Protein AF-A0A5C2HIZ4-F1 (afdb_monomer)

Sequence (118 aa):
MNDKDILQKVLENTEVIKKNTSKLEEKNKKLQEQLDEVEEKNEMRKEQLREAQKNFKKIGCNVKEEVADKFEELAHKLNYANTSAMCRAYLLLLLENEEYQKTFVEFATVLKSESGEA

Mean predicted aligned error: 14.6 Å

Radius of gyration: 31.22 Å; Cα contacts (8 Å, |Δi|>4): 23; chains: 1; bounding box: 61×41×84 Å

Solvent-accessible surface area (backbone atoms only — not comparable to full-atom values): 6750 Å² total; per-residue (Å²): 136,56,74,67,59,54,53,51,51,52,51,55,51,51,52,54,49,54,57,50,51,55,53,48,53,54,50,53,51,54,51,49,56,53,49,52,53,50,51,53,53,47,53,50,50,53,50,52,50,49,55,56,56,71,68,56,76,86,79,84,81,89,72,58,67,78,56,52,54,54,41,45,56,48,14,55,76,72,71,34,97,38,45,71,58,39,51,51,55,51,52,50,53,46,70,70,31,67,70,52,45,52,54,48,52,53,49,53,52,50,53,33,59,73,69,69,69,117

Secondary structure (DSSP, 8-state):
--HHHHHHHHHHHHHHHHHHHHHHHHHHHHHHHHHHHHHHHHHHHHHHHHHHHHHPPPPP----HHHHHHHHHHHHHTT-SSHHHHHHHHHHHHHH-HHHHHHHHHHHHHHHHHTT--

pLDDT: mean 82.16, std 9.96, range [48.12, 96.44]

Structure (mmCIF, N/CA/C/O backbone):
data_AF-A0A5C2HIZ4-F1
#
_entry.id   AF-A0A5C2HIZ4-F1
#
loop_
_atom_site.group_PDB
_atom_site.id
_atom_site.type_symbol
_atom_site.label_atom_id
_atom_site.label_alt_id
_atom_site.label_comp_id
_atom_site.label_asym_id
_atom_site.label_entity_id
_atom_site.label_seq_id
_atom_site.pdbx_PDB_ins_code
_atom_site.Cartn_x
_atom_site.Cartn_y
_atom_site.Cartn_z
_atom_site.occupancy
_atom_site.B_iso_or_equiv
_atom_site.auth_seq_id
_atom_site.auth_comp_id
_atom_site.auth_asym_id
_atom_site.auth_atom_id
_atom_site.pdbx_PDB_model_num
ATOM 1 N N . MET A 1 1 ? -44.044 9.382 48.806 1.00 61.03 1 MET A N 1
ATOM 2 C CA . MET A 1 1 ? -42.985 8.393 48.515 1.00 61.03 1 MET A CA 1
ATOM 3 C C . MET A 1 1 ? -42.179 8.263 49.790 1.00 61.03 1 MET A C 1
ATOM 5 O O . MET A 1 1 ? -41.784 9.299 50.305 1.00 61.03 1 MET A O 1
ATOM 9 N N . ASN A 1 2 ? -42.092 7.070 50.373 1.00 79.62 2 ASN A N 1
ATOM 10 C CA . ASN A 1 2 ? -41.505 6.887 51.702 1.00 79.62 2 ASN A CA 1
ATOM 11 C C . ASN A 1 2 ? -39.973 6.771 51.580 1.00 79.62 2 ASN A C 1
ATOM 13 O O . ASN A 1 2 ? -39.498 6.222 50.588 1.00 79.62 2 ASN A O 1
ATOM 17 N N . ASP A 1 3 ? -39.193 7.234 52.560 1.00 77.81 3 ASP A N 1
ATOM 18 C CA . ASP A 1 3 ? -37.715 7.221 52.488 1.00 77.81 3 ASP A CA 1
ATOM 19 C C . ASP A 1 3 ? -37.143 5.809 52.271 1.00 77.81 3 ASP A C 1
ATOM 21 O O . ASP A 1 3 ? -36.127 5.619 51.599 1.00 77.81 3 ASP A O 1
ATOM 25 N N . LYS A 1 4 ? -37.857 4.789 52.763 1.00 78.50 4 LYS A N 1
ATOM 26 C CA . LYS A 1 4 ? -37.562 3.374 52.498 1.00 78.50 4 LYS A CA 1
ATOM 27 C C . LYS A 1 4 ? -37.661 2.992 51.015 1.00 78.50 4 LYS A C 1
ATOM 29 O O . LYS A 1 4 ? -36.813 2.242 50.545 1.00 78.50 4 LYS A O 1
ATOM 34 N N . ASP A 1 5 ? -38.631 3.526 50.272 1.00 81.94 5 ASP A N 1
ATOM 35 C CA . ASP A 1 5 ? -38.791 3.239 48.835 1.00 81.94 5 ASP A CA 1
ATOM 36 C C . ASP A 1 5 ? -37.664 3.874 48.010 1.00 81.94 5 ASP A C 1
ATOM 38 O O . ASP A 1 5 ? -37.248 3.340 46.981 1.00 81.94 5 ASP A O 1
ATOM 42 N N . ILE A 1 6 ? -37.160 5.026 48.462 1.00 84.44 6 ILE A N 1
ATOM 43 C CA . ILE A 1 6 ? -36.040 5.727 47.828 1.00 84.44 6 ILE A CA 1
ATOM 44 C C . ILE A 1 6 ? -34.746 4.941 48.057 1.00 84.44 6 ILE A C 1
ATOM 46 O O . ILE A 1 6 ? -34.015 4.677 47.103 1.00 84.44 6 ILE A O 1
ATOM 50 N N . LEU A 1 7 ? -34.493 4.501 49.294 1.00 83.12 7 LEU A N 1
ATOM 51 C CA . LEU A 1 7 ? -33.330 3.677 49.639 1.00 83.12 7 LEU A CA 1
ATOM 52 C C . LEU A 1 7 ? -33.310 2.343 48.879 1.00 83.12 7 LEU A C 1
ATOM 54 O O . LEU A 1 7 ? -32.260 1.950 48.371 1.00 83.12 7 LEU A O 1
ATOM 58 N N . GLN A 1 8 ? -34.465 1.688 48.732 1.00 84.00 8 GLN A N 1
ATOM 59 C CA . GLN A 1 8 ? -34.603 0.453 47.955 1.00 84.00 8 GLN A CA 1
ATOM 60 C C . GLN A 1 8 ? -34.210 0.666 46.481 1.00 84.00 8 GLN A C 1
ATOM 62 O O . GLN A 1 8 ? -33.382 -0.069 45.947 1.00 84.00 8 GLN A O 1
ATOM 67 N N . LYS A 1 9 ? -34.721 1.729 45.841 1.00 86.81 9 LYS A N 1
ATOM 68 C CA . LYS A 1 9 ? -34.375 2.070 44.449 1.00 86.81 9 LYS A CA 1
ATOM 69 C C . LYS A 1 9 ? -32.902 2.421 44.266 1.00 86.81 9 LYS A C 1
ATOM 71 O O . LYS A 1 9 ? -32.321 2.099 43.234 1.00 86.81 9 LYS A O 1
ATOM 76 N N . VAL A 1 10 ? -32.286 3.094 45.238 1.00 85.81 10 VAL A N 1
ATOM 77 C CA . VAL A 1 10 ? -30.851 3.417 45.190 1.00 85.81 10 VAL A CA 1
ATOM 78 C C . VAL A 1 10 ? -30.008 2.144 45.259 1.00 85.81 10 VAL A C 1
ATOM 80 O O . VAL A 1 10 ? -29.039 2.024 44.508 1.00 85.81 10 VAL A O 1
ATOM 83 N N . LEU A 1 11 ? -30.386 1.176 46.098 1.00 86.56 11 LEU A N 1
ATOM 84 C CA . LEU A 1 11 ? -29.712 -0.122 46.178 1.00 86.56 11 LEU A CA 1
ATOM 85 C C . LEU A 1 11 ? -29.849 -0.909 44.869 1.00 86.56 11 LEU A C 1
ATOM 87 O O . LEU A 1 11 ? -28.834 -1.322 44.309 1.00 86.56 11 LEU A O 1
ATOM 91 N N . GLU A 1 12 ? -31.066 -1.020 44.331 1.00 88.19 12 GLU A N 1
ATOM 92 C CA . GLU A 1 12 ? -31.327 -1.688 43.047 1.00 88.19 12 GLU A CA 1
ATOM 93 C C . GLU A 1 12 ? -30.542 -1.038 41.897 1.00 88.19 12 GLU A C 1
ATOM 95 O O . GLU A 1 12 ? -29.865 -1.722 41.127 1.00 88.19 12 GLU A O 1
ATOM 100 N N . ASN A 1 13 ? -30.537 0.297 41.817 1.00 90.12 13 ASN A N 1
ATOM 101 C CA . ASN A 1 13 ? -29.759 1.024 40.815 1.00 90.12 13 ASN A CA 1
ATOM 102 C C . ASN A 1 13 ? -28.251 0.796 40.983 1.00 90.12 13 ASN A C 1
ATOM 104 O O . ASN A 1 13 ? -27.539 0.645 39.992 1.00 90.12 13 ASN A O 1
ATOM 108 N N . THR A 1 14 ? -27.751 0.734 42.219 1.00 88.50 14 THR A N 1
ATOM 109 C CA . THR A 1 14 ? -26.327 0.490 42.495 1.00 88.50 14 THR A CA 1
ATOM 110 C C . THR A 1 14 ? -25.898 -0.902 42.030 1.00 88.50 14 THR A C 1
ATOM 112 O O . THR A 1 14 ? -24.823 -1.052 41.445 1.00 88.50 14 THR A O 1
ATOM 115 N N . GLU A 1 15 ? -26.731 -1.923 42.234 1.00 88.94 15 GLU A N 1
ATOM 116 C CA . GLU A 1 15 ? -26.462 -3.277 41.737 1.00 88.94 15 GLU A CA 1
ATOM 117 C C . GLU A 1 15 ? -26.472 -3.349 40.205 1.00 88.94 15 GLU A C 1
ATOM 119 O O . GLU A 1 15 ? -25.587 -3.968 39.605 1.00 88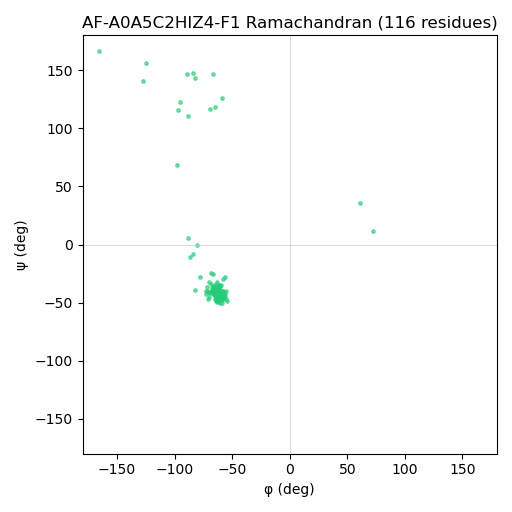.94 15 GLU A O 1
ATOM 124 N N . VAL A 1 16 ? -27.418 -2.663 39.555 1.00 90.62 16 VAL A N 1
ATOM 125 C CA . VAL A 1 16 ? -27.480 -2.574 38.088 1.00 90.62 16 VAL A CA 1
ATOM 126 C C . VAL A 1 16 ? -26.246 -1.867 37.526 1.00 90.62 16 VAL A C 1
ATOM 128 O O . VAL A 1 16 ? -25.656 -2.350 36.556 1.00 90.62 16 VAL A O 1
ATOM 131 N N . ILE A 1 17 ? -25.813 -0.764 38.148 1.00 89.62 17 ILE A N 1
ATOM 132 C CA . ILE A 1 17 ? -24.601 -0.037 37.752 1.00 89.62 17 ILE A CA 1
ATOM 133 C C . ILE A 1 17 ? -23.381 -0.950 37.870 1.00 89.62 17 ILE A C 1
ATOM 135 O O . ILE A 1 17 ? -22.665 -1.105 36.886 1.00 89.62 17 ILE A O 1
ATOM 139 N N . LYS A 1 18 ? -23.186 -1.635 39.006 1.00 89.12 18 LYS A N 1
ATOM 140 C CA . LYS A 1 18 ? -22.069 -2.581 39.186 1.00 89.12 18 LYS A CA 1
ATOM 141 C C . LYS A 1 18 ? -22.045 -3.653 38.096 1.00 89.12 18 LYS A C 1
ATOM 143 O O . LYS A 1 18 ? -21.004 -3.886 37.487 1.00 89.12 18 LYS A O 1
ATOM 148 N N . LYS A 1 19 ? -23.197 -4.261 37.797 1.00 90.88 19 LYS A N 1
ATOM 149 C CA . LYS A 1 19 ? -23.311 -5.298 36.760 1.00 90.88 19 LYS A CA 1
ATOM 150 C C . LYS A 1 19 ? -22.983 -4.765 35.362 1.00 90.88 19 LYS A C 1
ATOM 152 O O . LYS A 1 19 ? -22.385 -5.481 34.559 1.00 90.88 19 LYS A O 1
ATOM 157 N N . ASN A 1 20 ? -23.376 -3.531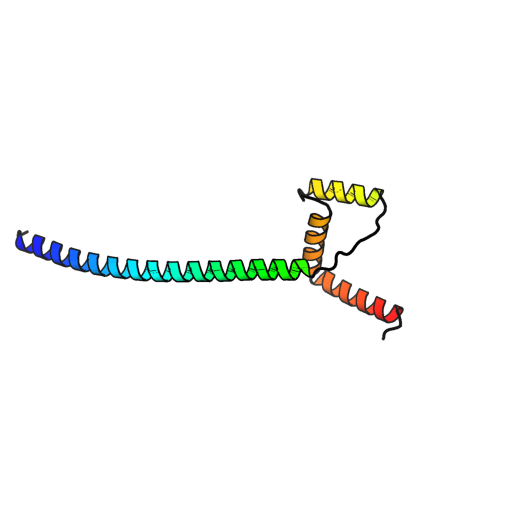 35.057 1.00 89.62 20 ASN A N 1
ATOM 158 C CA . ASN A 1 20 ? -23.072 -2.895 33.777 1.00 89.62 20 ASN A CA 1
ATOM 159 C C . ASN A 1 20 ? -21.594 -2.505 33.668 1.00 89.62 20 ASN A C 1
ATOM 161 O O . ASN A 1 20 ? -21.000 -2.729 32.615 1.00 89.62 20 ASN A O 1
ATOM 165 N N . THR A 1 21 ? -20.988 -2.004 34.747 1.00 88.69 21 THR A N 1
ATOM 166 C CA . THR A 1 21 ? -19.558 -1.679 34.795 1.00 88.69 21 THR A CA 1
ATOM 167 C C . THR A 1 21 ? -18.704 -2.918 34.543 1.00 88.69 21 THR A C 1
ATOM 169 O O . THR A 1 21 ? -17.865 -2.890 33.649 1.00 88.69 21 THR A O 1
ATOM 172 N N . SER A 1 22 ? -18.986 -4.047 35.205 1.00 88.94 22 SER A N 1
ATOM 173 C CA . SER A 1 22 ? -18.235 -5.291 34.970 1.00 88.94 22 SER A CA 1
ATOM 174 C C . SER A 1 22 ? -18.348 -5.795 33.525 1.00 88.94 22 SER A C 1
ATOM 176 O O . SER A 1 22 ? -17.375 -6.272 32.949 1.00 88.94 22 SER A O 1
ATOM 178 N N . LYS A 1 23 ? -19.520 -5.647 32.890 1.00 91.38 23 LYS A N 1
ATOM 179 C CA . LYS A 1 23 ? -19.693 -5.991 31.466 1.00 91.38 23 LYS A CA 1
ATOM 180 C C . LYS A 1 23 ? -18.903 -5.071 30.535 1.00 91.38 23 LYS A C 1
ATOM 182 O O . LYS A 1 23 ? -18.460 -5.519 29.479 1.00 91.38 23 LYS A O 1
ATOM 187 N N . LEU A 1 24 ? -18.782 -3.788 30.875 1.00 89.12 24 LEU A N 1
ATOM 188 C CA . LEU A 1 24 ? -17.994 -2.828 30.102 1.00 89.12 24 LEU A CA 1
ATOM 189 C C . LEU A 1 24 ? -16.497 -3.109 30.233 1.00 89.12 24 LEU A C 1
ATOM 191 O O . LEU A 1 24 ? -15.803 -3.096 29.223 1.00 89.12 24 LEU A O 1
ATOM 195 N N . GLU A 1 25 ? -16.018 -3.444 31.431 1.00 88.19 25 GLU A N 1
ATOM 196 C CA . GLU A 1 25 ? -14.629 -3.860 31.659 1.00 88.19 25 GLU A CA 1
ATOM 197 C C . GLU A 1 25 ? -14.271 -5.106 30.839 1.00 88.19 25 GLU A C 1
ATOM 199 O O . GLU A 1 25 ? -13.244 -5.126 30.160 1.00 88.19 25 GLU A O 1
ATOM 204 N N . GLU A 1 26 ? -15.147 -6.115 30.813 1.00 90.38 26 GLU A N 1
ATOM 205 C CA . GLU A 1 26 ? -14.921 -7.328 30.019 1.00 90.38 26 GLU A CA 1
ATOM 206 C C . GLU A 1 26 ? -14.902 -7.040 28.507 1.00 90.38 26 GLU A C 1
ATOM 208 O O . GLU A 1 26 ? -14.073 -7.583 27.774 1.00 90.38 26 GLU A O 1
ATOM 213 N N . LYS A 1 27 ? -15.788 -6.159 28.021 1.00 90.12 27 LYS A N 1
ATOM 214 C CA . LYS A 1 27 ? -15.788 -5.725 26.614 1.00 90.12 27 LYS A CA 1
ATOM 215 C C . LYS A 1 27 ? -14.536 -4.931 26.255 1.00 90.12 27 LYS A C 1
ATOM 217 O O . LYS A 1 27 ? -13.971 -5.174 25.194 1.00 90.12 27 LYS A O 1
ATOM 222 N N . ASN A 1 28 ? -14.103 -4.020 27.125 1.00 87.94 28 ASN A N 1
ATOM 223 C CA . ASN A 1 28 ? -12.889 -3.238 26.912 1.00 87.94 28 ASN A CA 1
ATOM 224 C C . ASN A 1 28 ? -11.661 -4.142 26.846 1.00 87.94 28 ASN A C 1
ATOM 226 O O . ASN A 1 28 ? -10.828 -3.961 25.965 1.00 87.94 28 ASN A O 1
ATOM 230 N N . LYS A 1 29 ? -11.587 -5.163 27.708 1.00 91.94 29 LYS A N 1
ATOM 231 C CA . LYS A 1 29 ? -10.504 -6.146 27.660 1.00 91.94 29 LYS A CA 1
ATOM 232 C C . LYS A 1 29 ? -10.472 -6.904 26.326 1.00 91.94 29 LYS A C 1
ATOM 234 O O . LYS A 1 29 ? -9.422 -6.973 25.701 1.00 91.94 29 LYS A O 1
ATOM 239 N N . LYS A 1 30 ? -11.622 -7.394 25.847 1.00 89.88 30 LYS A N 1
ATOM 240 C CA . LYS A 1 30 ? -11.716 -8.086 24.543 1.00 89.88 30 LYS A CA 1
ATOM 241 C C . LYS A 1 30 ? -11.359 -7.182 23.362 1.00 89.88 30 LYS A C 1
ATOM 243 O O . LYS A 1 30 ? -10.747 -7.641 22.406 1.00 89.88 30 LYS A O 1
ATOM 248 N N . LEU A 1 31 ? -11.755 -5.910 23.410 1.00 88.12 31 LEU A N 1
ATOM 249 C CA . LEU A 1 31 ? -11.400 -4.929 22.382 1.00 88.12 31 LEU A CA 1
ATOM 250 C C . LEU A 1 31 ? -9.896 -4.654 22.356 1.00 88.12 31 LEU A C 1
ATOM 252 O O . LEU A 1 31 ? -9.333 -4.542 21.272 1.00 88.12 31 LEU A O 1
ATOM 256 N N . GLN A 1 32 ? -9.254 -4.583 23.525 1.00 89.62 32 GLN A N 1
ATOM 257 C CA . GLN A 1 32 ? -7.807 -4.418 23.606 1.00 89.62 32 GLN A CA 1
ATOM 258 C C . GLN A 1 32 ? -7.078 -5.623 23.000 1.00 89.62 32 GLN A C 1
ATOM 260 O O . GLN A 1 32 ? -6.238 -5.438 22.133 1.00 89.62 32 GLN A O 1
ATOM 265 N N . GLU A 1 33 ? -7.479 -6.846 23.356 1.00 92.12 33 GLU A N 1
ATOM 266 C CA . GLU A 1 33 ? -6.901 -8.075 22.786 1.00 92.12 33 GLU A CA 1
ATOM 267 C C . GLU A 1 33 ? -7.051 -8.124 21.250 1.00 92.12 33 GLU A C 1
ATOM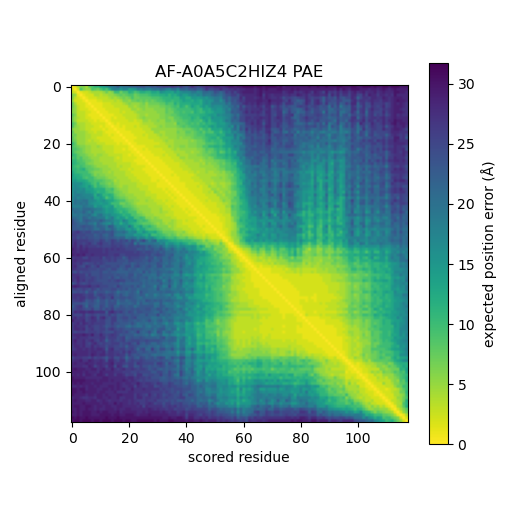 269 O O . GLU A 1 33 ? -6.123 -8.498 20.538 1.00 92.12 33 GLU A O 1
ATOM 274 N N . GLN A 1 34 ? -8.197 -7.686 20.713 1.00 88.12 34 GLN A N 1
ATOM 275 C CA . GLN A 1 34 ? -8.409 -7.596 19.263 1.00 88.12 34 GLN A CA 1
ATOM 276 C C . GLN A 1 34 ? -7.541 -6.529 18.588 1.00 88.12 34 GLN A C 1
ATOM 278 O O . GLN A 1 34 ? -7.106 -6.731 17.454 1.00 88.12 34 GLN A O 1
ATOM 283 N N . LEU A 1 35 ? -7.321 -5.389 19.247 1.00 86.62 35 LEU A N 1
ATOM 284 C CA . LEU A 1 35 ? -6.438 -4.340 18.740 1.00 86.62 35 LEU A CA 1
ATOM 285 C C . LEU A 1 35 ? -4.994 -4.834 18.684 1.00 86.62 35 LEU A C 1
ATOM 287 O O . LEU A 1 35 ? -4.363 -4.695 17.637 1.00 86.62 35 LEU A O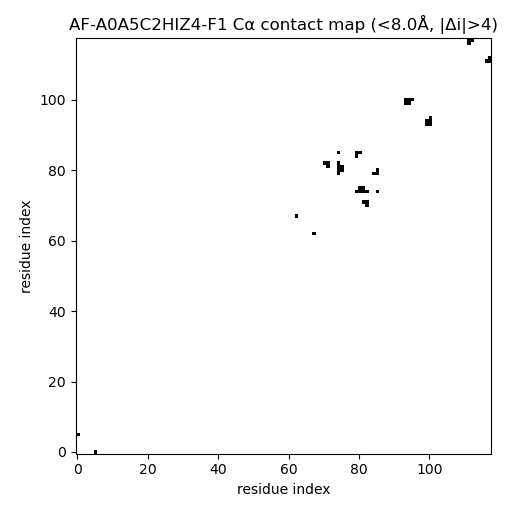 1
ATOM 291 N N . ASP A 1 36 ? -4.530 -5.473 19.756 1.00 90.81 36 ASP A N 1
ATOM 292 C CA . ASP A 1 36 ? -3.180 -6.025 19.852 1.00 90.81 36 ASP A CA 1
ATOM 293 C C . ASP A 1 36 ? -2.953 -7.082 18.747 1.00 90.81 36 ASP A C 1
ATOM 295 O O . ASP A 1 36 ? -1.968 -7.020 18.011 1.00 90.81 36 ASP A O 1
ATOM 299 N N . GLU A 1 37 ? -3.918 -7.985 18.516 1.00 88.94 37 GLU A N 1
ATOM 300 C CA . GLU A 1 37 ? -3.848 -8.958 17.413 1.00 88.94 37 GLU A CA 1
ATOM 301 C C . GLU A 1 37 ? -3.789 -8.308 16.020 1.00 88.94 37 GLU A C 1
ATOM 303 O O . GLU A 1 37 ? -3.127 -8.814 15.106 1.00 88.94 37 GLU A O 1
ATOM 308 N N . VAL A 1 38 ? -4.551 -7.234 15.802 1.00 84.12 38 VAL A N 1
ATOM 309 C CA . VAL A 1 38 ? -4.556 -6.518 14.519 1.00 84.12 38 VAL A CA 1
ATOM 310 C C . VAL A 1 38 ? -3.224 -5.811 14.306 1.00 84.12 38 VAL A C 1
ATOM 312 O O . VAL A 1 38 ? -2.710 -5.826 13.185 1.00 84.12 38 VAL A O 1
ATOM 315 N N . GLU A 1 39 ? -2.655 -5.226 15.357 1.00 86.19 39 GLU A N 1
ATOM 316 C CA . GLU A 1 39 ? -1.355 -4.565 15.315 1.00 86.19 39 GLU A CA 1
ATOM 317 C C . GLU A 1 39 ? -0.234 -5.564 14.999 1.00 86.19 39 GLU A C 1
ATOM 319 O O . GLU A 1 39 ? 0.517 -5.345 14.046 1.00 86.19 39 GLU A O 1
ATOM 324 N N . GLU A 1 40 ? -0.204 -6.721 15.669 1.00 86.81 40 GLU A N 1
ATOM 325 C CA . GLU A 1 40 ? 0.747 -7.802 15.370 1.00 86.81 40 GLU A CA 1
ATOM 326 C C . GLU A 1 40 ? 0.625 -8.299 13.922 1.00 86.81 40 GLU A C 1
ATOM 328 O O . GLU A 1 40 ? 1.623 -8.408 13.199 1.00 86.81 40 GLU A O 1
ATOM 333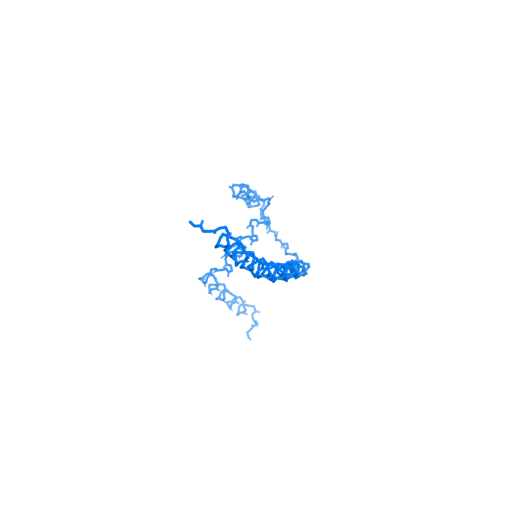 N N . LYS A 1 41 ? -0.604 -8.545 13.442 1.00 81.56 41 LYS A N 1
ATOM 334 C CA . LYS A 1 41 ? -0.845 -8.951 12.045 1.00 81.56 41 LYS A CA 1
ATOM 335 C C . LYS A 1 41 ? -0.382 -7.883 11.055 1.00 81.56 41 LYS A C 1
ATOM 337 O O . LYS A 1 41 ? 0.068 -8.220 9.957 1.00 81.56 41 LYS A O 1
ATOM 342 N N . ASN A 1 42 ? -0.504 -6.605 11.404 1.00 75.69 42 ASN A N 1
ATOM 343 C CA . ASN A 1 42 ? -0.088 -5.505 10.545 1.00 75.69 42 ASN A CA 1
ATOM 344 C C . ASN A 1 42 ? 1.440 -5.381 10.481 1.00 75.69 42 ASN A C 1
ATOM 346 O O . ASN A 1 42 ? 1.994 -5.234 9.392 1.00 75.69 42 ASN A O 1
ATOM 350 N N . GLU A 1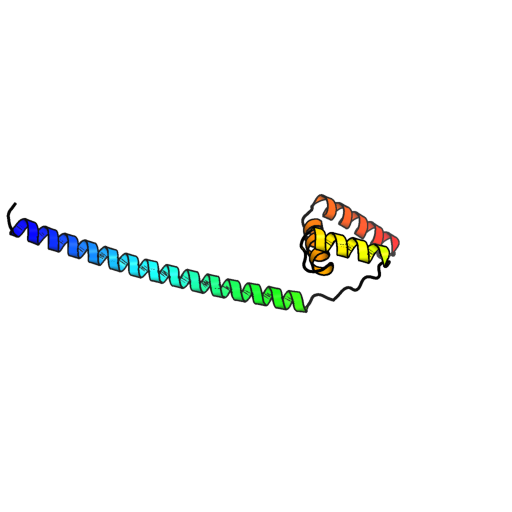 43 ? 2.132 -5.516 11.613 1.00 82.25 43 GLU A N 1
ATOM 351 C CA . GLU A 1 43 ? 3.597 -5.539 11.646 1.00 82.25 43 GLU A CA 1
ATOM 352 C C . GLU A 1 43 ? 4.161 -6.742 10.881 1.00 82.25 43 GLU A C 1
ATOM 354 O O . GLU A 1 43 ? 5.053 -6.575 10.046 1.00 82.25 43 GLU A O 1
ATOM 359 N N . MET A 1 44 ? 3.560 -7.929 11.027 1.00 78.38 44 MET A N 1
ATOM 360 C CA . MET A 1 44 ? 3.916 -9.088 10.202 1.00 78.38 44 MET A CA 1
ATOM 361 C C . MET A 1 44 ? 3.734 -8.822 8.702 1.00 78.38 44 MET A C 1
ATOM 363 O O . MET A 1 44 ? 4.611 -9.161 7.908 1.00 78.38 44 MET A O 1
ATOM 367 N N . ARG A 1 45 ? 2.622 -8.195 8.287 1.00 71.19 45 ARG A N 1
ATOM 368 C CA . ARG A 1 45 ? 2.394 -7.840 6.874 1.00 71.19 45 ARG A CA 1
ATOM 369 C C . ARG A 1 45 ? 3.435 -6.855 6.355 1.00 71.19 45 ARG A C 1
ATOM 371 O O . ARG A 1 45 ? 3.906 -7.018 5.231 1.00 71.19 45 ARG A O 1
ATOM 378 N N . LYS A 1 46 ? 3.802 -5.842 7.145 1.00 74.38 46 LYS A N 1
ATOM 379 C CA . LYS A 1 46 ? 4.853 -4.881 6.775 1.00 74.38 46 LYS A CA 1
ATOM 380 C C . LYS A 1 46 ? 6.200 -5.572 6.599 1.00 74.38 46 LYS A C 1
ATOM 382 O O . LYS A 1 46 ? 6.908 -5.258 5.644 1.00 74.38 46 LYS A O 1
ATOM 387 N N . GLU A 1 47 ? 6.543 -6.511 7.477 1.00 78.62 47 GLU A N 1
ATOM 388 C CA . GLU A 1 47 ? 7.806 -7.241 7.373 1.00 78.62 47 GLU A CA 1
ATOM 389 C C . GLU A 1 47 ? 7.818 -8.182 6.161 1.00 78.62 47 GLU A C 1
ATOM 391 O O . GLU A 1 47 ? 8.774 -8.162 5.390 1.00 78.62 47 GLU A O 1
ATOM 396 N N . GLN A 1 48 ? 6.720 -8.895 5.888 1.00 70.56 48 GLN A N 1
ATOM 397 C CA . GLN A 1 48 ? 6.562 -9.681 4.654 1.00 70.56 48 GLN A CA 1
ATOM 398 C C . GLN A 1 48 ? 6.694 -8.813 3.394 1.00 70.56 48 GLN A C 1
ATOM 400 O O . GLN A 1 48 ? 7.359 -9.201 2.433 1.00 70.56 48 GLN A O 1
ATOM 405 N N . LEU A 1 49 ? 6.107 -7.612 3.400 1.00 71.06 49 LEU A N 1
ATOM 406 C CA . LEU A 1 49 ? 6.263 -6.627 2.328 1.00 71.06 49 LEU A CA 1
ATOM 407 C C . LEU A 1 49 ? 7.720 -6.183 2.169 1.00 71.06 49 LEU A C 1
ATOM 409 O O . LEU A 1 49 ? 8.196 -6.096 1.039 1.00 71.06 49 LEU A O 1
ATOM 413 N N . ARG A 1 50 ? 8.449 -5.932 3.263 1.00 74.25 50 ARG A N 1
ATOM 414 C CA . ARG A 1 50 ? 9.880 -5.586 3.208 1.00 74.25 50 ARG A CA 1
ATOM 415 C C . ARG A 1 50 ? 10.729 -6.729 2.669 1.00 74.25 50 ARG A C 1
ATOM 417 O O . ARG A 1 50 ? 11.611 -6.480 1.852 1.00 74.25 50 ARG A O 1
ATOM 424 N N . GLU A 1 51 ? 10.486 -7.958 3.106 1.00 74.25 51 GLU A N 1
ATOM 425 C CA . GLU A 1 51 ? 11.195 -9.145 2.619 1.00 74.25 51 GLU A CA 1
ATOM 426 C C . GLU A 1 51 ? 10.948 -9.370 1.124 1.00 74.25 51 GLU A C 1
ATOM 428 O O . GLU A 1 51 ? 11.896 -9.516 0.351 1.00 74.25 51 GLU A O 1
ATOM 433 N N . ALA A 1 52 ? 9.690 -9.289 0.682 1.00 70.12 52 ALA A N 1
ATOM 434 C CA . ALA A 1 52 ? 9.347 -9.338 -0.736 1.00 70.12 52 ALA A CA 1
ATOM 435 C C . ALA A 1 52 ? 10.029 -8.201 -1.516 1.00 70.12 52 ALA A C 1
ATOM 437 O O . ALA A 1 52 ? 10.565 -8.424 -2.602 1.00 70.12 52 ALA A O 1
ATOM 438 N N . GLN A 1 53 ? 10.087 -6.998 -0.934 1.00 65.44 53 GLN A N 1
ATOM 439 C CA . GLN A 1 53 ? 10.758 -5.851 -1.538 1.00 65.44 53 GLN A CA 1
ATOM 440 C C . GLN A 1 53 ? 12.272 -6.029 -1.686 1.00 65.44 53 GLN A C 1
ATOM 442 O O . GLN A 1 53 ? 12.826 -5.618 -2.706 1.00 65.44 53 GLN A O 1
ATOM 447 N N . LYS A 1 54 ? 12.939 -6.661 -0.712 1.00 71.69 54 LYS A N 1
ATOM 448 C CA . LYS A 1 54 ? 14.373 -6.997 -0.786 1.00 71.69 54 LYS A CA 1
ATOM 449 C C . LYS A 1 54 ? 14.673 -7.985 -1.915 1.00 71.69 54 LYS A C 1
ATOM 451 O O . LYS A 1 54 ? 15.741 -7.909 -2.516 1.00 71.69 54 LYS A O 1
ATOM 456 N N . ASN A 1 55 ? 13.730 -8.876 -2.216 1.00 67.81 55 ASN A N 1
ATOM 457 C CA . ASN A 1 55 ? 13.886 -9.913 -3.235 1.00 67.81 55 ASN A CA 1
ATOM 458 C C . ASN A 1 55 ? 13.579 -9.437 -4.665 1.00 67.81 55 ASN A C 1
ATOM 460 O O . ASN A 1 55 ? 13.849 -10.173 -5.618 1.00 67.81 55 ASN A O 1
ATOM 464 N N . PHE A 1 56 ? 13.058 -8.218 -4.862 1.00 70.12 56 PHE A N 1
ATOM 465 C CA . PHE A 1 56 ? 12.881 -7.693 -6.216 1.00 70.12 56 PHE A CA 1
ATOM 466 C C . PHE A 1 56 ? 14.236 -7.396 -6.856 1.00 70.12 56 PHE A C 1
ATOM 468 O O . PHE A 1 56 ? 14.976 -6.500 -6.440 1.00 70.12 56 PHE A O 1
ATOM 475 N N . LYS A 1 57 ? 14.542 -8.118 -7.938 1.00 70.75 57 LYS A N 1
ATOM 476 C CA . LYS A 1 57 ? 15.650 -7.764 -8.825 1.00 70.75 57 LYS A CA 1
ATOM 477 C C . LYS A 1 57 ? 15.408 -6.356 -9.362 1.00 70.75 57 LYS A C 1
ATOM 479 O O . LYS A 1 57 ? 14.360 -6.079 -9.944 1.00 70.75 57 LYS A O 1
ATOM 484 N N . LYS A 1 58 ? 16.388 -5.468 -9.185 1.00 73.31 58 LYS A N 1
ATOM 485 C CA . LYS A 1 58 ? 16.382 -4.173 -9.868 1.00 73.31 58 LYS A CA 1
ATOM 486 C C . LYS A 1 58 ? 16.517 -4.433 -11.363 1.00 73.31 58 LYS A C 1
ATOM 488 O O . LYS A 1 58 ? 17.513 -5.000 -11.803 1.00 73.31 58 LYS A O 1
ATOM 493 N N . ILE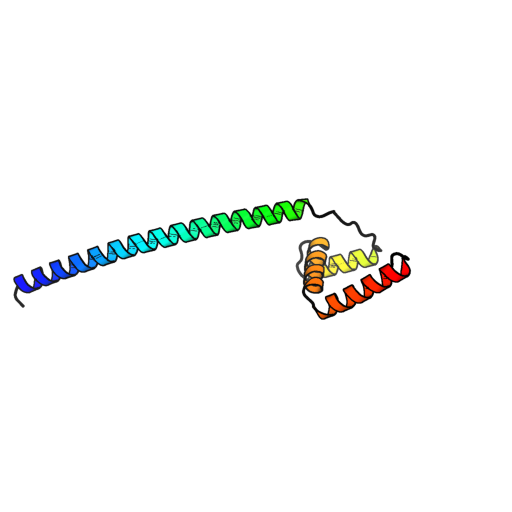 A 1 59 ? 15.506 -4.028 -12.118 1.00 74.56 59 ILE A N 1
ATOM 494 C CA . ILE A 1 59 ? 15.517 -4.080 -13.576 1.00 74.56 59 ILE A CA 1
ATOM 495 C C . ILE A 1 59 ? 15.930 -2.690 -14.052 1.00 74.56 59 ILE A C 1
ATOM 497 O O . ILE A 1 59 ? 15.246 -1.708 -13.772 1.00 74.56 59 ILE A O 1
ATOM 501 N N . GLY A 1 60 ? 17.081 -2.607 -14.715 1.00 76.50 60 GLY A N 1
ATOM 502 C CA . GLY A 1 60 ? 17.474 -1.409 -15.450 1.00 76.50 60 GLY A CA 1
ATOM 503 C C . GLY A 1 60 ? 16.813 -1.411 -16.824 1.00 76.50 60 GLY A C 1
ATOM 504 O O . GLY A 1 60 ? 16.682 -2.468 -17.440 1.00 76.50 60 GLY A O 1
ATOM 505 N N . CYS A 1 61 ? 16.411 -0.241 -17.311 1.00 79.94 61 CYS A N 1
ATOM 506 C CA . CYS A 1 61 ? 15.985 -0.075 -18.695 1.00 79.94 61 CYS A CA 1
ATOM 507 C C . CYS A 1 61 ? 16.766 1.073 -19.329 1.00 79.94 61 CYS A C 1
ATOM 509 O O . CYS A 1 61 ? 16.995 2.097 -18.683 1.00 79.94 61 CYS A O 1
ATOM 511 N N . ASN A 1 62 ? 17.146 0.903 -20.591 1.00 86.12 62 ASN A N 1
ATOM 512 C CA . ASN A 1 62 ? 17.746 1.972 -21.373 1.00 86.12 62 ASN A CA 1
ATOM 513 C C . ASN A 1 62 ? 16.642 2.639 -22.185 1.00 86.12 62 ASN A C 1
ATOM 515 O O . ASN A 1 62 ? 15.964 1.981 -22.974 1.00 86.12 62 ASN A O 1
ATOM 519 N N . VAL A 1 63 ? 16.477 3.942 -21.999 1.00 84.94 63 VAL A N 1
ATOM 520 C CA . VAL A 1 63 ? 15.542 4.767 -22.766 1.00 84.94 63 VAL A CA 1
ATOM 521 C C . VAL A 1 63 ? 16.291 5.938 -23.385 1.00 84.94 63 VAL A C 1
ATOM 523 O O . VAL A 1 63 ? 17.360 6.323 -22.915 1.00 84.94 63 VAL A O 1
ATOM 526 N N . LYS A 1 64 ? 15.741 6.486 -24.469 1.00 92.69 64 LYS A N 1
ATOM 527 C CA . LYS A 1 64 ? 16.242 7.732 -25.057 1.00 92.69 64 LYS A CA 1
ATOM 528 C C . LYS A 1 64 ? 16.003 8.888 -24.083 1.00 92.69 64 LYS A C 1
ATOM 530 O O . LYS A 1 64 ? 14.978 8.900 -23.406 1.00 92.69 64 LYS A O 1
ATOM 535 N N . GLU A 1 65 ? 16.904 9.864 -24.077 1.00 92.69 65 GLU A N 1
ATOM 536 C CA . GLU A 1 65 ? 16.852 11.039 -23.193 1.00 92.69 65 GLU A CA 1
ATOM 537 C C . GLU A 1 65 ? 15.519 11.795 -23.313 1.00 92.69 65 GLU A C 1
ATOM 539 O O . GLU A 1 65 ? 14.805 11.937 -22.330 1.00 92.69 65 GLU A O 1
ATOM 544 N N . GLU A 1 66 ? 15.071 12.080 -24.540 1.00 94.00 66 GLU A N 1
ATOM 545 C CA . GLU A 1 66 ? 13.777 12.737 -24.807 1.00 94.00 66 GLU A CA 1
ATOM 546 C C . GLU A 1 66 ? 12.559 12.008 -24.207 1.00 94.00 66 GLU A C 1
ATOM 548 O O . GLU A 1 66 ? 11.508 12.604 -23.964 1.00 94.00 66 GLU A O 1
ATOM 553 N N . VAL A 1 67 ? 12.653 10.684 -24.043 1.00 90.81 67 VAL A N 1
ATOM 554 C CA . VAL A 1 67 ? 11.593 9.875 -23.432 1.00 90.81 67 VAL A CA 1
ATOM 555 C C . VAL A 1 67 ? 11.696 9.950 -21.914 1.00 90.81 67 VAL A C 1
ATOM 557 O O . VAL A 1 67 ? 10.664 10.045 -21.255 1.00 90.81 67 VAL A O 1
ATOM 560 N N . ALA A 1 68 ? 12.911 9.940 -21.361 1.00 90.50 68 ALA A N 1
ATOM 561 C CA . ALA A 1 68 ? 13.131 10.113 -19.930 1.00 90.50 68 ALA A CA 1
ATOM 562 C C . ALA A 1 68 ? 12.567 11.456 -19.441 1.00 90.50 68 ALA A C 1
ATOM 564 O O . ALA A 1 68 ? 11.777 11.458 -18.497 1.00 90.50 68 ALA A O 1
ATOM 565 N N . ASP A 1 69 ? 12.852 12.549 -20.156 1.00 93.81 69 ASP A N 1
ATOM 566 C CA . ASP A 1 69 ? 12.374 13.897 -19.816 1.00 93.81 69 ASP A CA 1
ATOM 567 C C . ASP A 1 69 ? 10.842 13.959 -19.759 1.00 93.81 69 ASP A C 1
ATOM 569 O O . ASP A 1 69 ? 10.248 14.417 -18.783 1.00 93.81 69 ASP A O 1
ATOM 573 N N . LYS A 1 70 ? 10.169 13.397 -20.772 1.00 94.69 70 LYS A N 1
ATOM 574 C CA . LYS A 1 70 ? 8.697 13.329 -20.811 1.00 94.69 70 LYS A CA 1
ATOM 575 C C . LYS A 1 70 ? 8.116 12.528 -19.649 1.00 94.69 70 LYS A C 1
ATOM 577 O O . LYS A 1 70 ? 7.034 12.849 -19.158 1.00 94.69 70 LYS A O 1
ATOM 582 N N . PHE A 1 71 ? 8.794 11.462 -19.230 1.00 92.94 71 PHE A N 1
ATOM 583 C CA . PHE A 1 71 ? 8.360 10.659 -18.090 1.00 92.94 71 PHE A CA 1
ATOM 584 C C . PHE A 1 71 ? 8.564 11.405 -16.769 1.00 92.94 71 PHE A C 1
ATOM 586 O O . PHE A 1 71 ? 7.715 11.283 -15.885 1.00 92.94 71 PHE A O 1
ATOM 593 N N . GLU A 1 72 ? 9.640 12.181 -16.627 1.00 94.25 72 GLU A N 1
ATOM 594 C CA . GLU A 1 72 ? 9.856 13.046 -15.462 1.00 94.25 72 GLU A CA 1
ATOM 595 C C . GLU A 1 72 ? 8.781 14.129 -15.363 1.00 94.25 72 GLU A C 1
ATOM 597 O O . GLU A 1 72 ? 8.130 14.250 -14.322 1.00 94.25 72 GLU A O 1
ATOM 602 N N . GLU A 1 73 ? 8.505 14.843 -16.457 1.00 95.50 73 GLU A N 1
ATOM 603 C CA . GLU A 1 73 ? 7.422 15.831 -16.518 1.00 95.50 73 GLU A CA 1
ATOM 604 C C . GLU A 1 73 ? 6.068 15.220 -16.141 1.00 95.50 73 GLU A C 1
ATOM 606 O O . GLU A 1 73 ? 5.306 15.795 -15.357 1.00 95.50 73 GLU A O 1
ATOM 611 N N . LEU A 1 74 ? 5.766 14.030 -16.669 1.00 94.31 74 LEU A N 1
ATOM 612 C CA . LEU A 1 74 ? 4.528 13.326 -16.361 1.00 94.31 74 LEU A CA 1
ATOM 613 C C . LEU A 1 74 ? 4.456 12.918 -14.884 1.00 94.31 74 LEU A C 1
ATOM 615 O O . LEU A 1 74 ? 3.410 13.099 -14.259 1.00 94.31 74 LEU A O 1
ATOM 619 N N . ALA A 1 75 ? 5.553 12.416 -14.312 1.00 94.75 75 ALA A N 1
ATOM 620 C CA . ALA A 1 75 ? 5.613 12.039 -12.903 1.00 94.75 75 ALA A CA 1
ATOM 621 C C . ALA A 1 75 ? 5.347 13.247 -11.997 1.00 94.75 75 ALA A C 1
ATOM 623 O O . ALA A 1 75 ? 4.534 13.148 -11.077 1.00 94.75 75 ALA A O 1
ATOM 624 N N . HIS A 1 76 ? 5.947 14.399 -12.305 1.00 94.25 76 HIS A N 1
ATOM 625 C CA . HIS A 1 76 ? 5.686 15.648 -11.594 1.00 94.25 76 HIS A CA 1
ATOM 626 C C . HIS A 1 76 ? 4.236 16.111 -11.745 1.00 94.25 76 HIS A C 1
ATOM 628 O O . HIS A 1 76 ? 3.590 16.444 -10.752 1.00 94.25 76 HIS A O 1
ATOM 634 N N . LYS A 1 77 ? 3.688 16.079 -12.966 1.00 96.44 77 LYS A N 1
ATOM 635 C CA . LYS A 1 77 ? 2.299 16.473 -13.243 1.00 96.44 77 LYS A CA 1
ATOM 636 C C . LYS A 1 77 ? 1.281 15.615 -12.486 1.00 96.44 77 LYS A C 1
ATOM 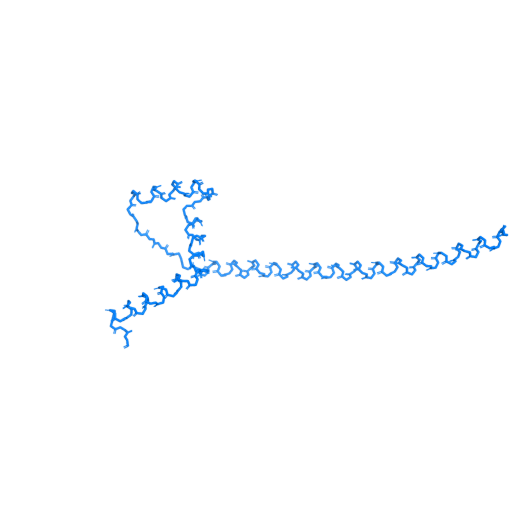638 O O . LYS A 1 77 ? 0.247 16.123 -12.063 1.00 96.44 77 LYS A O 1
ATOM 643 N N . LEU A 1 78 ? 1.574 14.327 -12.320 1.00 93.69 78 LEU A N 1
ATOM 644 C CA . LEU A 1 78 ? 0.748 13.372 -11.578 1.00 93.69 78 LEU A CA 1
ATOM 645 C C . LEU A 1 78 ? 1.078 13.321 -10.074 1.00 93.69 78 LEU A C 1
ATOM 647 O O . LEU A 1 78 ? 0.508 12.504 -9.356 1.00 93.69 78 LEU A O 1
ATOM 651 N N . ASN A 1 79 ? 1.961 14.201 -9.592 1.00 95.00 79 ASN A N 1
ATOM 652 C CA . ASN A 1 79 ? 2.364 14.319 -8.191 1.00 95.00 79 ASN A CA 1
ATOM 653 C C . ASN A 1 79 ? 3.029 13.053 -7.607 1.00 95.00 79 ASN A C 1
ATOM 655 O O . ASN A 1 79 ? 2.855 12.718 -6.433 1.00 95.00 79 ASN A O 1
ATOM 659 N N . TYR A 1 80 ? 3.813 12.343 -8.420 1.00 93.88 80 TYR A N 1
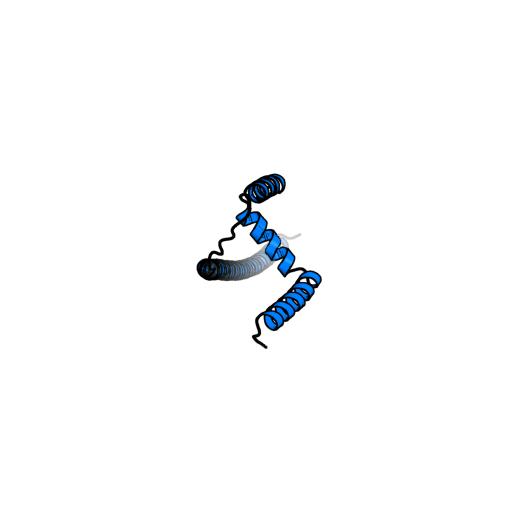ATOM 660 C CA . TYR A 1 80 ? 4.688 11.270 -7.953 1.00 93.88 80 TYR A CA 1
ATOM 661 C C . TYR A 1 80 ? 6.067 11.809 -7.571 1.00 93.88 80 TYR A C 1
ATOM 663 O O . TYR A 1 80 ? 6.606 12.712 -8.202 1.00 93.88 80 TYR A O 1
ATOM 671 N N . ALA A 1 81 ? 6.684 11.188 -6.563 1.00 90.19 81 ALA A N 1
ATOM 672 C CA . ALA A 1 81 ? 8.002 11.592 -6.071 1.00 90.19 81 ALA A CA 1
ATOM 673 C C . ALA A 1 81 ? 9.147 11.364 -7.080 1.00 90.19 81 ALA A C 1
ATOM 675 O O . ALA A 1 81 ? 10.192 11.996 -6.969 1.00 90.19 81 ALA A O 1
ATOM 676 N N . ASN A 1 82 ? 8.992 10.416 -8.009 1.00 91.56 82 ASN A N 1
ATOM 677 C CA . ASN A 1 82 ? 9.933 10.144 -9.098 1.00 91.56 82 ASN A CA 1
ATOM 678 C C . ASN A 1 82 ? 9.280 9.256 -10.169 1.00 91.56 82 ASN A C 1
ATOM 680 O O . ASN A 1 82 ? 8.256 8.606 -9.927 1.00 91.56 82 ASN A O 1
ATOM 684 N N . THR A 1 83 ? 9.928 9.168 -11.329 1.00 91.19 83 THR A N 1
ATOM 685 C CA . THR A 1 83 ? 9.531 8.310 -12.458 1.00 91.19 83 THR A CA 1
ATOM 686 C C . THR A 1 83 ? 9.391 6.846 -12.068 1.00 91.19 83 THR A C 1
ATOM 688 O O . THR A 1 83 ? 8.425 6.197 -12.450 1.00 91.19 83 THR A O 1
ATOM 691 N N . SER A 1 84 ? 10.290 6.318 -11.235 1.00 88.88 84 SER A N 1
ATOM 692 C CA . SER A 1 84 ? 10.218 4.924 -10.777 1.00 88.88 84 SER A CA 1
ATOM 693 C C . SER A 1 84 ? 8.976 4.631 -9.925 1.00 88.88 84 SER A C 1
ATOM 695 O O . SER A 1 84 ? 8.448 3.520 -9.957 1.00 88.88 84 SER A O 1
ATOM 697 N N . ALA A 1 85 ? 8.498 5.590 -9.129 1.00 88.00 85 ALA A N 1
ATOM 698 C CA . ALA A 1 85 ? 7.257 5.459 -8.370 1.00 88.00 85 ALA A CA 1
ATOM 699 C C . ALA A 1 85 ? 6.038 5.476 -9.300 1.00 88.00 85 ALA A C 1
ATOM 701 O O . ALA A 1 85 ? 5.184 4.597 -9.188 1.00 88.00 85 ALA A O 1
ATOM 702 N N . MET A 1 86 ? 6.011 6.408 -10.258 1.00 93.50 86 MET A N 1
ATOM 703 C CA . MET A 1 86 ? 4.963 6.483 -11.277 1.00 93.50 86 MET A CA 1
ATOM 704 C C . MET A 1 86 ? 4.893 5.192 -12.107 1.00 93.50 86 MET A C 1
ATOM 706 O O . MET A 1 86 ? 3.830 4.587 -12.215 1.00 93.50 86 MET A O 1
ATOM 710 N N . CYS A 1 87 ? 6.026 4.721 -12.639 1.00 88.56 87 CYS A N 1
ATOM 711 C CA . CYS A 1 87 ? 6.087 3.505 -13.451 1.00 88.56 87 CYS A CA 1
ATOM 712 C C . CYS A 1 87 ? 5.630 2.269 -12.672 1.00 88.56 87 CYS A C 1
ATOM 714 O O . CYS A 1 87 ? 4.909 1.444 -13.220 1.00 88.56 87 CYS A O 1
ATOM 716 N N . ARG A 1 88 ? 5.992 2.142 -11.387 1.00 85.25 88 ARG A N 1
ATOM 717 C CA . ARG A 1 88 ? 5.504 1.039 -10.543 1.00 85.25 88 ARG A CA 1
ATOM 718 C C . ARG A 1 88 ? 3.990 1.077 -10.365 1.00 85.25 88 ARG A C 1
ATOM 720 O O . ARG A 1 88 ? 3.354 0.040 -10.507 1.00 85.25 88 ARG A O 1
ATOM 727 N N . ALA A 1 89 ? 3.422 2.248 -10.083 1.00 84.38 89 ALA A N 1
ATOM 728 C CA . ALA A 1 89 ? 1.976 2.398 -9.949 1.00 84.38 89 ALA A CA 1
ATOM 729 C C . ALA A 1 89 ? 1.255 2.050 -11.260 1.00 84.38 89 ALA A C 1
ATOM 731 O O . ALA A 1 89 ? 0.287 1.298 -11.255 1.00 84.38 89 ALA A O 1
ATOM 732 N N . TYR A 1 90 ? 1.775 2.529 -12.391 1.00 86.12 90 TYR A N 1
ATOM 733 C CA . TYR A 1 90 ? 1.218 2.223 -13.704 1.00 86.12 90 TYR A CA 1
ATOM 734 C C . TYR A 1 90 ? 1.302 0.729 -14.051 1.00 86.12 90 TYR A C 1
ATOM 736 O O . TYR A 1 90 ? 0.324 0.151 -14.515 1.00 86.12 90 TYR A O 1
ATOM 744 N N . LEU A 1 91 ? 2.434 0.076 -13.772 1.00 81.75 91 LEU A N 1
ATOM 745 C CA . LEU A 1 91 ? 2.592 -1.366 -13.979 1.00 81.75 91 LEU A CA 1
ATOM 746 C C . LEU A 1 91 ? 1.606 -2.185 -13.139 1.00 81.75 91 LEU A C 1
ATOM 748 O O . LEU A 1 91 ? 1.078 -3.172 -13.636 1.00 81.75 91 LEU A O 1
ATOM 752 N N . LEU A 1 92 ? 1.328 -1.775 -11.898 1.00 79.06 92 LEU A N 1
ATOM 753 C CA . LEU A 1 92 ? 0.314 -2.431 -11.069 1.00 79.06 92 LEU A CA 1
ATOM 754 C C . LEU A 1 92 ? -1.087 -2.287 -11.671 1.00 79.06 92 LEU A C 1
ATOM 756 O O . LEU A 1 92 ? -1.799 -3.277 -11.769 1.00 79.06 92 LEU A O 1
ATOM 760 N N . LEU A 1 93 ? -1.445 -1.098 -12.162 1.00 79.25 93 LEU A N 1
ATOM 761 C CA . LEU A 1 93 ? -2.732 -0.882 -12.832 1.00 79.25 93 LEU A CA 1
ATOM 762 C C . LEU A 1 93 ? -2.883 -1.742 -14.093 1.00 79.25 93 LEU A C 1
ATOM 764 O O . LEU A 1 93 ? -3.953 -2.284 -14.349 1.00 79.25 93 LEU A O 1
ATOM 768 N N . LEU A 1 94 ? -1.810 -1.891 -14.872 1.00 78.69 94 LEU A N 1
ATOM 769 C CA . LEU A 1 94 ? -1.796 -2.790 -16.025 1.00 78.69 94 LEU A CA 1
ATOM 770 C C . LEU A 1 94 ? -1.953 -4.256 -15.607 1.00 78.69 94 LEU A C 1
ATOM 772 O O . LEU A 1 94 ? -2.665 -5.006 -16.268 1.00 78.69 94 LEU A O 1
ATOM 776 N N . LEU A 1 95 ? -1.322 -4.661 -14.502 1.00 73.19 95 LEU A N 1
ATOM 777 C CA . LEU A 1 95 ? -1.490 -5.997 -13.935 1.00 73.19 95 LEU A CA 1
ATOM 778 C C . LEU A 1 95 ? -2.888 -6.226 -13.366 1.00 73.19 95 LEU A C 1
ATOM 780 O O . LEU A 1 95 ? -3.293 -7.371 -13.294 1.00 73.19 95 LEU A O 1
ATOM 784 N N . GLU A 1 96 ? -3.629 -5.202 -12.964 1.00 75.88 96 GLU A N 1
ATOM 785 C CA . GLU A 1 96 ? -5.012 -5.339 -12.481 1.00 75.88 96 GLU A CA 1
ATOM 786 C C . GLU A 1 96 ? -6.046 -5.309 -13.619 1.00 75.88 96 GLU A C 1
ATOM 788 O O . GLU A 1 96 ? -7.213 -5.635 -13.413 1.00 75.88 96 GLU A O 1
ATOM 793 N N . ASN A 1 97 ? -5.630 -4.946 -14.834 1.00 80.69 97 ASN A N 1
ATOM 794 C CA . ASN A 1 97 ? -6.501 -4.874 -15.999 1.00 80.69 97 ASN A CA 1
ATOM 795 C C . ASN A 1 97 ? -6.572 -6.231 -16.726 1.00 80.69 97 ASN A C 1
ATOM 797 O O . ASN A 1 97 ? -5.615 -6.654 -17.373 1.00 80.69 97 ASN A O 1
ATOM 801 N N . GLU A 1 98 ? -7.729 -6.896 -16.661 1.00 78.44 98 GLU A N 1
ATOM 802 C CA . GLU A 1 98 ? -7.954 -8.228 -17.251 1.00 78.44 98 GLU A CA 1
ATOM 803 C C . GLU A 1 98 ? -7.744 -8.275 -18.778 1.00 78.44 98 GLU A C 1
ATOM 805 O O . GLU A 1 98 ? -7.238 -9.262 -19.317 1.00 78.44 98 GLU A O 1
ATOM 810 N N . GLU A 1 99 ? -8.086 -7.201 -19.494 1.00 77.81 99 GLU A N 1
ATOM 811 C CA . GLU A 1 99 ? -7.920 -7.114 -20.950 1.00 77.81 99 GLU A CA 1
ATOM 812 C C . GLU A 1 99 ? -6.437 -6.986 -21.334 1.00 77.81 99 GLU A C 1
ATOM 814 O O . GLU A 1 99 ? -5.952 -7.647 -22.263 1.00 77.81 99 GLU A O 1
ATOM 819 N N . TYR A 1 100 ? -5.681 -6.204 -20.558 1.00 75.69 100 TYR A N 1
ATOM 820 C CA . TYR A 1 100 ? -4.233 -6.108 -20.704 1.00 75.69 100 TYR A CA 1
ATOM 821 C C . TYR A 1 100 ? -3.541 -7.427 -20.350 1.00 75.69 100 TYR A C 1
ATOM 823 O O . TYR A 1 100 ? -2.663 -7.868 -21.089 1.00 75.69 100 TYR A O 1
ATOM 831 N N . GLN A 1 101 ? -3.959 -8.102 -19.273 1.00 73.50 101 GLN A N 1
ATOM 832 C CA . GLN A 1 101 ? -3.437 -9.424 -18.913 1.00 73.50 101 GLN A CA 1
ATOM 833 C C . GLN A 1 101 ? -3.625 -10.435 -20.050 1.00 73.50 101 GLN A C 1
ATOM 835 O O . GLN A 1 101 ? -2.691 -11.167 -20.377 1.00 73.50 101 GLN A O 1
ATOM 840 N N . LYS A 1 102 ? -4.803 -10.457 -20.688 1.00 79.06 102 LYS A N 1
ATOM 841 C CA . LYS A 1 102 ? -5.080 -11.354 -21.817 1.00 79.06 102 LYS A CA 1
ATOM 842 C C . LYS A 1 102 ? -4.151 -11.076 -23.000 1.00 79.06 102 LYS A C 1
ATOM 844 O O . LYS A 1 102 ? -3.515 -11.996 -23.511 1.00 79.06 102 LYS A O 1
ATOM 849 N N . THR A 1 103 ? -4.008 -9.804 -23.365 1.00 75.50 103 THR A N 1
ATOM 850 C CA . THR A 1 103 ? -3.106 -9.364 -24.441 1.00 75.50 103 THR A CA 1
ATOM 851 C C . THR A 1 103 ? -1.645 -9.697 -24.119 1.00 75.50 103 THR A C 1
ATOM 853 O O . THR A 1 103 ? -0.882 -10.115 -24.987 1.00 75.50 103 THR A O 1
ATOM 856 N N . PHE A 1 104 ? -1.242 -9.562 -22.853 1.00 73.88 104 PHE A N 1
ATOM 857 C CA . PHE A 1 104 ? 0.106 -9.894 -22.401 1.00 73.88 104 PHE A CA 1
ATOM 858 C C . PHE A 1 104 ? 0.395 -11.398 -22.480 1.00 73.88 104 PHE A C 1
ATOM 860 O O . PHE A 1 104 ? 1.485 -11.784 -22.900 1.00 73.88 104 PHE A O 1
ATOM 867 N N . VAL A 1 105 ? -0.568 -12.254 -22.117 1.00 73.19 105 VAL A N 1
ATOM 868 C CA . VAL A 1 105 ? -0.443 -13.713 -22.270 1.00 73.19 105 VAL A CA 1
ATOM 869 C C . VAL A 1 105 ? -0.278 -14.081 -23.743 1.00 73.19 105 VAL A C 1
ATOM 871 O O . VAL A 1 105 ? 0.642 -14.823 -24.071 1.00 73.19 105 VAL A O 1
ATOM 874 N N . GLU A 1 106 ? -1.101 -13.515 -24.628 1.00 73.06 106 GLU A N 1
ATOM 875 C CA . GLU A 1 106 ? -0.995 -13.728 -26.076 1.00 73.06 106 GLU A CA 1
ATOM 876 C C . GLU A 1 106 ? 0.384 -13.301 -26.608 1.00 73.06 106 GLU A C 1
ATOM 878 O O . GLU A 1 106 ? 1.044 -14.064 -27.316 1.00 73.06 106 GLU A O 1
ATOM 883 N N . PHE A 1 107 ? 0.877 -12.132 -26.191 1.00 72.06 107 PHE A N 1
ATOM 884 C CA . PHE A 1 107 ? 2.199 -11.633 -26.571 1.00 72.06 107 PHE A CA 1
ATOM 885 C C . PHE A 1 107 ? 3.342 -12.521 -26.054 1.00 72.06 107 PHE A C 1
ATOM 887 O O . PHE A 1 107 ? 4.283 -12.821 -26.789 1.00 72.06 107 PHE A O 1
ATOM 894 N N . ALA A 1 108 ? 3.256 -12.995 -24.809 1.00 72.19 108 ALA A N 1
ATOM 895 C CA . ALA A 1 108 ? 4.237 -13.912 -24.234 1.00 72.19 108 ALA A CA 1
ATOM 896 C C . ALA A 1 108 ? 4.246 -15.277 -24.945 1.00 72.19 108 ALA A C 1
ATOM 898 O O . ALA A 1 108 ? 5.311 -15.875 -25.109 1.00 72.19 108 ALA A O 1
ATOM 899 N N . THR A 1 109 ? 3.084 -15.772 -25.382 1.00 74.62 109 THR A N 1
ATOM 900 C CA . THR A 1 109 ? 2.977 -17.001 -26.180 1.00 74.62 109 THR A CA 1
ATOM 901 C C . THR A 1 109 ? 3.640 -16.836 -27.546 1.00 74.62 109 THR A C 1
ATOM 903 O O . THR A 1 109 ? 4.409 -17.709 -27.948 1.00 74.62 109 THR A O 1
ATOM 906 N N . VAL A 1 110 ? 3.410 -15.708 -28.227 1.00 74.25 110 VAL A N 1
ATOM 907 C CA . VAL A 1 110 ? 4.061 -15.402 -29.511 1.00 74.25 110 VAL A CA 1
ATOM 908 C C . VAL A 1 110 ? 5.579 -15.310 -29.344 1.00 74.25 110 VAL A C 1
ATOM 910 O O . VAL A 1 110 ? 6.305 -15.997 -30.056 1.00 74.25 110 VAL A O 1
ATOM 913 N N . LEU A 1 111 ? 6.067 -14.572 -28.343 1.00 69.56 111 LEU A N 1
ATOM 914 C CA . LEU A 1 111 ? 7.503 -14.450 -28.065 1.00 69.56 111 LEU A CA 1
ATOM 915 C C . LEU A 1 111 ? 8.193 -15.802 -27.844 1.00 69.56 111 LEU A C 1
ATOM 917 O O . LEU A 1 111 ? 9.283 -16.016 -28.366 1.00 69.56 111 LEU A O 1
ATOM 921 N N . LYS A 1 112 ? 7.560 -16.726 -27.108 1.00 72.00 112 LYS A N 1
ATOM 922 C CA . LYS A 1 112 ? 8.099 -18.083 -26.899 1.00 72.00 112 LYS A CA 1
ATOM 923 C C . LYS A 1 112 ? 8.136 -18.909 -28.183 1.00 72.00 112 LYS A C 1
ATOM 925 O O . LYS A 1 112 ? 9.082 -19.661 -28.409 1.00 72.00 112 LYS A O 1
ATOM 930 N N . SER A 1 113 ? 7.121 -18.751 -29.034 1.00 72.31 113 SER A N 1
ATOM 931 C CA . SER A 1 113 ? 7.078 -19.421 -30.336 1.00 72.31 113 SER A CA 1
ATOM 932 C C . SER A 1 113 ? 8.143 -18.888 -31.303 1.00 72.31 113 SER A C 1
ATOM 934 O O . SER A 1 113 ? 8.726 -19.661 -32.059 1.00 72.31 113 SER A O 1
ATOM 936 N N . GLU A 1 114 ? 8.459 -17.592 -31.231 1.00 69.00 114 GLU A N 1
ATOM 937 C CA . GLU A 1 114 ? 9.506 -16.954 -32.035 1.00 69.00 114 GLU A CA 1
ATOM 938 C C . GLU A 1 114 ? 10.920 -17.242 -31.508 1.00 69.00 114 GLU A C 1
ATOM 940 O O . GLU A 1 114 ? 11.865 -17.302 -32.294 1.00 69.00 114 GLU A O 1
ATOM 945 N N . SER A 1 115 ? 11.084 -17.479 -30.201 1.00 63.12 115 SER A N 1
ATOM 946 C CA . SER A 1 115 ? 12.373 -17.856 -29.604 1.00 63.12 115 SER A CA 1
ATOM 947 C C . SER A 1 115 ? 12.727 -19.341 -29.758 1.00 63.12 115 SER A C 1
ATOM 949 O O . SER A 1 115 ? 13.796 -19.752 -29.312 1.00 63.12 115 SER A O 1
ATOM 951 N N . GLY A 1 116 ? 11.864 -20.150 -30.387 1.00 51.78 116 GLY A N 1
ATOM 952 C CA . GLY A 1 116 ? 12.105 -21.579 -30.631 1.00 51.78 116 GLY A CA 1
ATOM 953 C C . GLY A 1 116 ? 12.025 -22.467 -29.383 1.00 51.78 116 GLY A C 1
ATOM 954 O O . GLY A 1 116 ? 12.407 -23.632 -29.444 1.00 51.78 116 GLY A O 1
ATOM 955 N N . GLU A 1 117 ? 11.526 -21.934 -28.266 1.00 48.12 117 GLU A N 1
ATOM 956 C CA . GLU A 1 117 ? 11.260 -22.679 -27.031 1.00 48.12 117 GLU A CA 1
ATOM 957 C C . GLU A 1 117 ? 9.768 -23.042 -26.985 1.00 48.12 117 GLU A C 1
ATOM 959 O O . GLU A 1 117 ? 8.994 -22.487 -26.200 1.00 48.12 117 GLU A O 1
ATOM 964 N N . ALA A 1 118 ? 9.353 -23.936 -27.883 1.00 48.94 118 ALA A N 1
ATOM 965 C CA . ALA A 1 118 ? 8.040 -24.578 -27.856 1.00 48.94 118 ALA A CA 1
ATOM 966 C C . ALA A 1 118 ? 8.191 -26.066 -27.524 1.00 48.94 118 ALA A C 1
ATOM 968 O O . ALA A 1 118 ? 9.080 -26.712 -28.125 1.00 48.94 118 ALA A O 1
#

Foldseek 3Di:
DDVVVVVVVVVVVVVVVVVVVVVVVVVVVVVVVVVVVVVVVVVVVVVVVVVVVVPDDDDDDDDDPVVLVVLQVVCVVVPHPGSVRVVVVVVVVCVVDPVSVVVVVVVVVVVCVVVVND

Organism: NCBI:txid1935204